Protein AF-A0A5E4F889-F1 (afdb_monomer_lite)

Organism: Prunus dulcis (NCBI:txid3755)

InterPro domains:
  IPR000010 Cystatin domain [PF16845] (23-94)
  IPR000010 Cystatin domain [SM00043] (4-94)
  IPR000010 Cystatin domain [cd00042] (7-92)
  IPR027214 Cystatin [PTHR11413] (6-95)
  IPR046350 Cystatin superfamily [SSF54403] (5-93)

Sequence (127 aa):
MADIILGGITDSPGTVNGVETIILARFAIGEHNKEHNGLLEFVRVVNEKRQMVAGMNHYLTIEATDAGKKKLFEARVYVRAWENFKKVSEFKEVKSTEFRIKNINLFLLLFFYFFVFIITWSFLRKT

Structure (mmCIF, N/CA/C/O backbone):
data_AF-A0A5E4F889-F1
#
_entry.id   AF-A0A5E4F889-F1
#
loop_
_atom_site.group_PDB
_atom_site.id
_atom_site.type_symbol
_atom_site.label_atom_id
_atom_site.label_alt_id
_atom_site.label_comp_id
_atom_site.label_asym_id
_atom_site.label_entity_id
_atom_site.label_seq_id
_atom_site.pdbx_PDB_ins_code
_atom_site.Cartn_x
_atom_site.Cartn_y
_atom_site.Cartn_z
_atom_site.occupancy
_atom_site.B_iso_or_equiv
_atom_site.auth_seq_id
_atom_site.auth_comp_id
_atom_site.auth_asym_id
_atom_site.auth_atom_id
_atom_site.pdbx_PDB_model_num
ATOM 1 N N . MET A 1 1 ? 15.499 26.727 -13.288 1.00 42.44 1 MET A N 1
ATOM 2 C CA . MET A 1 1 ? 14.887 25.584 -12.581 1.00 42.44 1 MET A CA 1
ATOM 3 C C . MET A 1 1 ? 13.936 24.948 -13.582 1.00 42.44 1 MET A C 1
ATOM 5 O O . MET A 1 1 ? 12.972 25.602 -13.946 1.00 42.44 1 MET A O 1
ATOM 9 N N . ALA A 1 2 ? 14.295 23.805 -14.175 1.00 45.19 2 ALA A N 1
ATOM 10 C CA . ALA A 1 2 ? 13.406 23.130 -15.120 1.00 45.19 2 ALA A CA 1
ATOM 11 C C . ALA A 1 2 ? 12.275 22.493 -14.312 1.00 45.19 2 ALA A C 1
ATOM 13 O O . ALA A 1 2 ? 12.548 21.698 -13.412 1.00 45.19 2 ALA A O 1
ATOM 14 N N . ASP A 1 3 ? 11.041 22.895 -14.589 1.00 46.88 3 ASP A N 1
ATOM 15 C CA . ASP A 1 3 ? 9.869 22.266 -14.000 1.00 46.88 3 ASP A CA 1
ATOM 16 C C . ASP A 1 3 ? 9.796 20.845 -14.570 1.00 46.88 3 ASP A C 1
ATOM 18 O O . ASP A 1 3 ? 9.670 20.650 -15.782 1.00 46.88 3 ASP A O 1
ATOM 22 N N . ILE A 1 4 ? 10.016 19.837 -13.726 1.00 51.78 4 ILE A N 1
ATOM 23 C CA . ILE A 1 4 ? 9.905 18.442 -14.148 1.00 51.78 4 ILE A CA 1
ATOM 24 C C . ILE A 1 4 ? 8.413 18.221 -14.380 1.00 51.78 4 ILE A C 1
ATOM 26 O O . ILE A 1 4 ? 7.653 18.115 -13.420 1.00 51.78 4 ILE A O 1
ATOM 30 N N . ILE A 1 5 ? 7.982 18.177 -15.643 1.00 57.59 5 ILE A N 1
ATOM 31 C CA . ILE A 1 5 ? 6.595 17.857 -15.986 1.00 57.59 5 ILE A CA 1
ATOM 32 C C . ILE A 1 5 ? 6.365 16.387 -15.614 1.00 57.59 5 ILE A C 1
ATOM 34 O O . ILE A 1 5 ? 6.679 15.477 -16.381 1.00 57.59 5 ILE A O 1
ATOM 38 N N . LEU A 1 6 ? 5.875 16.142 -14.396 1.00 59.44 6 LEU A N 1
ATOM 39 C CA . LEU A 1 6 ? 5.368 14.830 -14.009 1.00 59.44 6 LEU A CA 1
ATOM 40 C C . LEU A 1 6 ? 4.103 14.535 -14.820 1.00 59.44 6 LEU A C 1
ATOM 42 O O . LEU A 1 6 ? 3.249 15.403 -15.005 1.00 59.44 6 LEU A O 1
ATOM 46 N N . GLY A 1 7 ? 3.953 13.283 -15.252 1.00 70.50 7 GLY A N 1
ATOM 47 C CA . GLY A 1 7 ? 2.699 12.812 -15.825 1.00 70.50 7 GLY A CA 1
ATOM 48 C C . GLY A 1 7 ? 1.549 12.926 -14.819 1.00 70.50 7 GLY A C 1
ATOM 49 O O . GLY A 1 7 ? 1.753 12.912 -13.600 1.00 70.50 7 GLY A O 1
ATOM 50 N N . GLY A 1 8 ? 0.321 13.023 -15.331 1.00 75.81 8 GLY A N 1
ATOM 51 C CA . GLY A 1 8 ? -0.884 12.961 -14.504 1.00 75.81 8 GLY A CA 1
ATOM 52 C C . GLY A 1 8 ? -0.995 11.622 -13.765 1.00 75.81 8 GLY A C 1
ATOM 53 O O . GLY A 1 8 ? -0.547 10.586 -14.259 1.00 75.81 8 GLY A O 1
ATOM 54 N N . ILE A 1 9 ? -1.590 11.637 -12.571 1.00 78.69 9 ILE A N 1
ATOM 55 C CA . ILE A 1 9 ? -1.900 10.409 -11.831 1.00 78.69 9 ILE A CA 1
ATOM 56 C C . ILE A 1 9 ? -3.067 9.726 -12.542 1.00 78.69 9 ILE A C 1
ATOM 58 O O . ILE A 1 9 ? -4.157 10.288 -12.629 1.00 78.69 9 ILE A O 1
ATOM 62 N N . THR A 1 10 ? -2.832 8.517 -13.041 1.00 75.75 10 THR A N 1
ATOM 63 C CA . THR A 1 10 ? -3.846 7.710 -13.723 1.00 75.75 10 THR A CA 1
ATOM 64 C C . THR A 1 10 ? -4.306 6.585 -12.806 1.00 75.75 10 THR A C 1
ATOM 66 O O . THR A 1 10 ? -3.490 5.904 -12.177 1.00 75.75 10 THR A O 1
ATOM 69 N N . ASP A 1 11 ? -5.623 6.410 -12.692 1.00 71.88 11 ASP A N 1
ATOM 70 C CA . ASP A 1 11 ? -6.190 5.234 -12.037 1.00 71.88 11 ASP A CA 1
ATOM 71 C C . ASP A 1 11 ? -5.925 4.010 -12.919 1.00 71.88 11 ASP A C 1
ATOM 73 O O . ASP A 1 11 ? -6.069 4.081 -14.141 1.00 71.88 11 ASP A O 1
ATOM 77 N N . SER A 1 12 ? -5.560 2.881 -12.309 1.00 63.38 12 SER A N 1
ATOM 78 C CA . SER A 1 12 ? -5.326 1.629 -13.035 1.00 63.38 12 SER A CA 1
ATOM 79 C C . SER A 1 12 ? -6.365 0.568 -12.646 1.00 63.38 12 SER A C 1
ATOM 81 O O . SER A 1 12 ? -6.027 -0.441 -12.022 1.00 63.38 12 SER A O 1
ATOM 83 N N . PRO A 1 13 ? -7.657 0.770 -12.986 1.00 55.03 13 PRO A N 1
ATOM 84 C CA . PRO A 1 13 ? -8.745 -0.093 -12.522 1.00 55.03 13 PRO A CA 1
ATOM 85 C C . PRO A 1 13 ? -8.641 -1.537 -13.042 1.00 55.03 13 PRO A C 1
ATOM 87 O O . PRO A 1 13 ? -9.181 -2.444 -12.418 1.00 55.03 13 PRO A O 1
ATOM 90 N N . GLY A 1 14 ? -7.920 -1.771 -14.146 1.00 54.41 14 GLY A N 1
ATOM 91 C CA . GLY A 1 14 ? -7.727 -3.101 -14.739 1.00 54.41 14 GLY A CA 1
ATOM 92 C C . GLY A 1 14 ? -6.554 -3.915 -14.177 1.00 54.41 14 GLY A C 1
ATOM 93 O O . GLY A 1 14 ? -6.420 -5.082 -14.530 1.00 54.41 14 GLY A O 1
ATOM 94 N N . THR A 1 15 ? -5.703 -3.336 -13.320 1.00 57.75 15 THR A N 1
ATOM 95 C CA . THR A 1 15 ? -4.517 -4.018 -12.753 1.00 57.75 15 THR A CA 1
ATOM 96 C C . THR A 1 15 ? -4.589 -4.198 -11.241 1.00 57.75 15 THR A C 1
ATOM 98 O O . THR A 1 15 ? -3.636 -4.681 -10.630 1.00 57.75 15 THR A O 1
ATOM 101 N N . VAL A 1 16 ? -5.710 -3.834 -10.615 1.00 61.81 16 VAL A N 1
ATOM 102 C CA . VAL A 1 16 ? -5.909 -4.026 -9.176 1.00 61.81 16 VAL A CA 1
ATOM 103 C C . VAL A 1 16 ? -5.876 -5.530 -8.881 1.00 61.81 16 VAL A C 1
ATOM 105 O O . VAL A 1 16 ? -6.719 -6.282 -9.360 1.00 61.81 16 VAL A O 1
ATOM 108 N N . ASN A 1 17 ? -4.886 -5.963 -8.091 1.00 66.81 17 ASN A N 1
ATOM 109 C CA . ASN A 1 17 ? -4.510 -7.369 -7.840 1.00 66.81 17 ASN A CA 1
ATOM 110 C C . ASN A 1 17 ? -3.768 -8.092 -8.983 1.00 66.81 17 ASN A C 1
ATOM 112 O O . ASN A 1 17 ? -3.679 -9.318 -8.976 1.00 66.81 17 ASN A O 1
ATOM 116 N N . GLY A 1 18 ? -3.175 -7.362 -9.928 1.00 80.31 18 GLY A N 1
ATOM 117 C CA . GLY A 1 18 ? -2.186 -7.925 -10.843 1.00 80.31 18 GLY A CA 1
ATOM 118 C C . GLY A 1 18 ? -0.979 -8.489 -10.084 1.00 80.31 18 GLY A C 1
ATOM 119 O O . GLY A 1 18 ? -0.644 -8.022 -8.992 1.00 80.31 18 GLY A O 1
ATOM 120 N N . VAL A 1 19 ? -0.310 -9.487 -10.668 1.00 85.94 19 VAL A N 1
ATOM 121 C CA . VAL A 1 19 ? 0.853 -10.154 -10.051 1.00 85.94 19 VAL A CA 1
ATOM 122 C C . VAL A 1 19 ? 1.919 -9.132 -9.642 1.00 85.94 19 VAL A C 1
ATOM 124 O O . VAL A 1 19 ? 2.394 -9.155 -8.509 1.00 85.94 19 VAL A O 1
ATOM 127 N N . GLU A 1 20 ? 2.226 -8.177 -10.521 1.00 86.88 20 GLU A N 1
ATOM 128 C CA . GLU A 1 20 ? 3.177 -7.092 -10.248 1.00 86.88 20 GLU A CA 1
ATOM 129 C C . GLU A 1 20 ? 2.741 -6.221 -9.063 1.00 86.88 20 GLU A C 1
ATOM 131 O O . GLU A 1 20 ? 3.525 -5.966 -8.150 1.00 86.88 20 GLU A O 1
ATOM 136 N N . THR A 1 21 ? 1.473 -5.814 -9.029 1.00 89.06 21 THR A N 1
ATOM 137 C CA . THR A 1 21 ? 0.910 -4.966 -7.974 1.00 89.06 21 THR A CA 1
ATOM 138 C C . THR A 1 21 ? 0.948 -5.664 -6.613 1.00 89.06 21 THR A C 1
ATOM 140 O O . THR A 1 21 ? 1.299 -5.046 -5.607 1.00 89.06 21 THR A O 1
ATOM 143 N N . ILE A 1 22 ? 0.652 -6.968 -6.570 1.00 91.62 22 ILE A N 1
ATOM 144 C CA . ILE A 1 22 ? 0.751 -7.779 -5.347 1.00 91.62 22 ILE A CA 1
ATOM 145 C C . ILE A 1 22 ? 2.207 -7.877 -4.880 1.00 91.62 22 ILE A C 1
ATOM 147 O O . ILE A 1 22 ? 2.474 -7.753 -3.683 1.00 91.62 22 ILE A O 1
ATOM 151 N N . ILE A 1 23 ? 3.156 -8.069 -5.801 1.00 93.00 23 ILE A N 1
ATOM 152 C CA . ILE A 1 23 ? 4.588 -8.113 -5.475 1.00 93.00 23 ILE A CA 1
ATOM 153 C C . ILE A 1 23 ? 5.045 -6.777 -4.878 1.00 93.00 23 ILE A C 1
ATOM 155 O O . ILE A 1 23 ? 5.735 -6.773 -3.857 1.00 93.00 23 ILE A O 1
ATOM 159 N N . LEU A 1 24 ? 4.638 -5.647 -5.463 1.00 93.19 24 LEU A N 1
ATOM 160 C CA . LEU A 1 24 ? 4.965 -4.314 -4.945 1.00 93.19 24 LEU A CA 1
ATOM 161 C C . LEU A 1 24 ? 4.325 -4.055 -3.575 1.00 93.19 24 LEU A C 1
ATOM 163 O O . LEU A 1 24 ? 4.982 -3.507 -2.692 1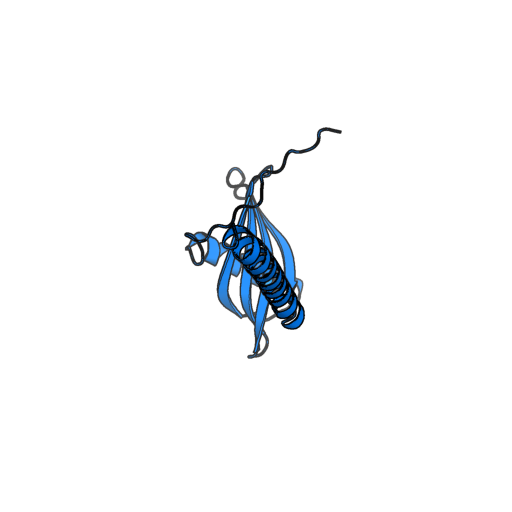.00 93.19 24 LEU A O 1
ATOM 167 N N . ALA A 1 25 ? 3.083 -4.495 -3.363 1.00 94.06 25 ALA A N 1
ATOM 168 C CA . ALA A 1 25 ? 2.402 -4.363 -2.077 1.00 94.06 25 ALA A CA 1
ATOM 169 C C . ALA A 1 25 ? 3.084 -5.183 -0.969 1.00 94.06 25 ALA A C 1
ATOM 171 O O . ALA A 1 25 ? 3.318 -4.677 0.129 1.00 94.06 25 ALA A O 1
ATOM 172 N N . ARG A 1 26 ? 3.461 -6.433 -1.267 1.00 94.75 26 ARG A N 1
ATOM 173 C CA . ARG A 1 26 ? 4.217 -7.291 -0.341 1.00 94.75 26 ARG A CA 1
ATOM 174 C C . ARG A 1 26 ? 5.598 -6.722 -0.039 1.00 94.75 26 ARG A C 1
ATOM 176 O O . ARG A 1 26 ? 6.022 -6.760 1.110 1.00 94.75 26 ARG A O 1
ATOM 183 N N . PHE A 1 27 ? 6.272 -6.172 -1.048 1.00 94.50 27 PHE A N 1
ATOM 184 C CA . PHE A 1 27 ? 7.539 -5.470 -0.861 1.00 94.50 27 PHE A CA 1
ATOM 185 C C . PHE A 1 27 ? 7.376 -4.270 0.079 1.00 94.50 27 PHE A C 1
ATOM 187 O O . PHE A 1 27 ? 8.152 -4.135 1.018 1.00 94.50 27 PHE A O 1
ATOM 194 N N . ALA A 1 28 ? 6.333 -3.456 -0.111 1.00 95.12 28 ALA A N 1
ATOM 195 C CA . ALA A 1 28 ? 6.084 -2.297 0.739 1.00 95.12 28 ALA A CA 1
ATOM 196 C C . ALA A 1 28 ? 5.837 -2.668 2.209 1.00 95.12 28 ALA A C 1
ATOM 198 O O . ALA A 1 28 ? 6.414 -2.055 3.104 1.00 95.12 28 ALA A O 1
ATOM 199 N N . ILE A 1 29 ? 5.028 -3.703 2.455 1.00 94.75 29 ILE A N 1
ATOM 200 C CA . ILE A 1 29 ? 4.791 -4.225 3.807 1.00 94.75 29 ILE A CA 1
ATOM 201 C C . ILE A 1 29 ? 6.071 -4.810 4.410 1.00 94.75 29 ILE A C 1
ATOM 203 O O . ILE A 1 29 ? 6.363 -4.561 5.575 1.00 94.75 29 ILE A O 1
ATOM 207 N N . GLY A 1 30 ? 6.840 -5.572 3.628 1.00 95.00 30 GLY A N 1
ATOM 208 C CA . GLY A 1 30 ? 8.089 -6.177 4.086 1.00 95.00 30 GLY A CA 1
ATOM 209 C C . GLY A 1 30 ? 9.115 -5.137 4.532 1.00 95.00 30 GLY A C 1
ATOM 210 O O . GLY A 1 30 ? 9.685 -5.269 5.613 1.00 95.00 30 GLY A O 1
ATOM 211 N N . GLU A 1 31 ? 9.302 -4.079 3.742 1.00 94.56 31 GLU A N 1
ATOM 212 C CA . GLU A 1 31 ? 10.187 -2.965 4.101 1.00 94.56 31 GLU A CA 1
ATOM 213 C C . GLU A 1 31 ? 9.685 -2.230 5.350 1.00 94.56 31 GLU A C 1
ATOM 215 O O . GLU A 1 31 ? 10.458 -2.005 6.277 1.00 94.56 31 GLU A O 1
ATOM 220 N N . HIS A 1 32 ? 8.382 -1.940 5.442 1.00 93.50 32 HIS A N 1
ATOM 221 C CA . HIS A 1 32 ? 7.820 -1.293 6.627 1.00 93.50 32 HIS A CA 1
ATOM 222 C C . HIS A 1 32 ? 8.014 -2.134 7.899 1.00 93.50 32 HIS A C 1
ATOM 224 O O . HIS A 1 32 ? 8.470 -1.614 8.919 1.00 93.50 32 HIS A O 1
ATOM 230 N N . ASN A 1 33 ? 7.721 -3.437 7.826 1.00 94.44 33 ASN A N 1
ATOM 231 C CA . ASN A 1 33 ? 7.911 -4.374 8.931 1.00 94.44 33 ASN A CA 1
ATOM 232 C C . ASN A 1 33 ? 9.381 -4.441 9.363 1.00 94.44 33 ASN A C 1
ATOM 234 O O . ASN A 1 33 ? 9.660 -4.466 10.558 1.00 94.44 33 ASN A O 1
ATOM 238 N N . LYS A 1 34 ? 10.317 -4.415 8.409 1.00 94.12 34 LYS A N 1
ATOM 239 C CA . LYS A 1 34 ? 11.759 -4.407 8.680 1.00 94.12 34 LYS A CA 1
ATOM 240 C C . LYS A 1 34 ? 12.224 -3.117 9.361 1.00 94.12 34 LYS A C 1
ATOM 242 O O . LYS A 1 34 ? 13.052 -3.178 10.261 1.00 94.12 34 LYS A O 1
ATOM 247 N N . GLU A 1 35 ? 11.715 -1.962 8.938 1.00 92.12 35 GLU A N 1
ATOM 248 C CA . GLU A 1 35 ? 12.098 -0.659 9.498 1.00 92.12 35 GLU A CA 1
ATOM 249 C C . GLU A 1 35 ? 11.499 -0.406 10.889 1.00 92.12 35 GLU A C 1
ATOM 251 O O . GLU A 1 35 ? 12.152 0.190 11.743 1.00 92.12 35 GLU A O 1
ATOM 256 N N . HIS A 1 36 ? 10.266 -0.862 11.126 1.00 89.50 36 HIS A N 1
ATOM 257 C CA . HIS A 1 36 ? 9.499 -0.542 12.336 1.00 89.50 36 HIS A CA 1
ATOM 258 C C . HIS A 1 36 ? 9.341 -1.733 13.292 1.00 89.50 36 HIS A C 1
ATOM 260 O O . HIS A 1 36 ? 8.595 -1.633 14.264 1.00 89.50 36 HIS A O 1
ATOM 266 N N . ASN A 1 37 ? 10.011 -2.863 13.023 1.00 88.00 37 ASN A N 1
ATOM 267 C CA . ASN A 1 37 ? 9.795 -4.146 13.710 1.00 88.00 37 ASN A CA 1
ATOM 268 C C . ASN A 1 37 ? 8.302 -4.532 13.782 1.00 88.00 37 ASN A C 1
ATOM 270 O O . ASN A 1 37 ? 7.813 -5.038 14.793 1.00 88.00 37 ASN A O 1
ATOM 274 N N . GLY A 1 38 ? 7.574 -4.241 12.703 1.00 87.94 38 GLY A N 1
ATOM 275 C CA . GLY A 1 38 ? 6.146 -4.507 12.569 1.00 87.94 38 GLY A CA 1
ATOM 276 C C . GLY A 1 38 ? 5.849 -5.945 12.145 1.00 87.94 38 GLY A C 1
ATOM 277 O O . GLY A 1 38 ? 6.696 -6.640 11.585 1.00 87.94 38 GLY A O 1
ATOM 278 N N . LEU A 1 39 ? 4.610 -6.378 12.379 1.00 92.19 39 LEU A N 1
ATOM 279 C CA . LEU A 1 39 ? 4.088 -7.689 11.975 1.00 92.19 39 LEU A CA 1
ATOM 280 C C . LEU A 1 39 ? 2.817 -7.526 11.132 1.00 92.19 39 LEU A C 1
ATOM 282 O O . LEU A 1 39 ? 1.809 -8.187 11.366 1.00 92.19 39 LEU A O 1
ATOM 286 N N . LEU A 1 40 ? 2.846 -6.605 10.164 1.00 94.50 40 LEU A N 1
ATOM 287 C CA . LEU A 1 40 ? 1.729 -6.430 9.243 1.00 94.50 40 LEU A CA 1
ATOM 288 C C . LEU A 1 40 ? 1.647 -7.614 8.276 1.00 94.50 40 LEU A C 1
ATOM 290 O O . LEU A 1 40 ? 2.628 -7.947 7.606 1.00 94.50 40 LEU A O 1
ATOM 294 N N . GLU A 1 41 ? 0.460 -8.198 8.149 1.00 93.69 41 GLU A N 1
ATOM 295 C CA . GLU A 1 41 ? 0.187 -9.289 7.213 1.00 93.69 41 GLU A CA 1
ATOM 296 C C . GLU A 1 41 ? -0.608 -8.780 6.009 1.00 93.69 41 GLU A C 1
ATOM 298 O O . GLU A 1 41 ? -1.689 -8.210 6.150 1.00 93.69 41 GLU A O 1
ATOM 303 N N . PHE A 1 42 ? -0.089 -8.998 4.801 1.00 94.12 42 PHE A N 1
ATOM 304 C CA . PHE A 1 42 ? -0.770 -8.610 3.565 1.00 94.12 42 PHE A CA 1
ATOM 305 C C . PHE A 1 42 ? -2.085 -9.383 3.371 1.00 94.12 42 PHE A C 1
ATOM 307 O O . PHE A 1 42 ? -2.081 -10.613 3.392 1.00 94.12 42 PHE A O 1
ATOM 314 N N . VAL A 1 43 ? -3.182 -8.672 3.082 1.00 93.06 43 VAL A N 1
ATOM 315 C CA . VAL A 1 43 ? -4.475 -9.277 2.719 1.00 93.06 43 VAL A CA 1
ATOM 316 C C . VAL A 1 43 ? -4.747 -9.112 1.225 1.00 93.06 43 VAL A C 1
ATOM 318 O O . VAL A 1 43 ? -4.856 -10.104 0.506 1.00 93.06 43 VAL A O 1
ATOM 321 N N . ARG A 1 44 ? -4.869 -7.868 0.742 1.00 91.56 44 ARG A N 1
ATOM 322 C CA . ARG A 1 44 ? -5.154 -7.563 -0.672 1.00 91.56 44 ARG A CA 1
ATOM 323 C C . ARG A 1 44 ? -4.818 -6.121 -1.038 1.00 91.56 44 ARG A C 1
ATOM 325 O O . ARG A 1 44 ? -4.619 -5.278 -0.166 1.00 91.56 44 ARG A O 1
ATOM 332 N N . VAL A 1 45 ? -4.839 -5.820 -2.334 1.00 92.00 45 VAL A N 1
ATOM 333 C CA . VAL A 1 45 ? -4.769 -4.446 -2.841 1.00 92.00 45 VAL A CA 1
ATOM 334 C C . VAL A 1 45 ? -6.187 -3.950 -3.124 1.00 92.00 45 VAL A C 1
ATOM 336 O O . VAL A 1 45 ? -6.973 -4.608 -3.802 1.00 92.00 45 VAL A O 1
ATOM 339 N N . VAL A 1 46 ? -6.532 -2.793 -2.564 1.00 89.75 46 VAL A N 1
ATOM 340 C CA . VAL A 1 46 ? -7.847 -2.154 -2.721 1.00 89.75 46 VAL A CA 1
ATOM 341 C C . VAL A 1 46 ? -7.852 -1.209 -3.914 1.00 89.75 46 VAL A C 1
ATOM 343 O O . VAL A 1 46 ? -8.849 -1.126 -4.623 1.00 89.75 46 VAL A O 1
ATOM 346 N N . ASN A 1 47 ? -6.747 -0.496 -4.132 1.00 87.38 47 ASN A N 1
ATOM 347 C CA . ASN A 1 47 ? -6.618 0.445 -5.234 1.00 87.38 47 ASN A CA 1
ATOM 348 C C . ASN A 1 47 ? -5.163 0.555 -5.696 1.00 87.38 47 ASN A C 1
ATOM 350 O O . ASN A 1 47 ? -4.238 0.417 -4.891 1.00 87.38 47 ASN A O 1
ATOM 354 N N . GLU A 1 48 ? -4.979 0.841 -6.980 1.00 88.06 48 GLU A N 1
ATOM 355 C CA . GLU A 1 48 ? -3.690 1.133 -7.595 1.00 88.06 48 GLU A CA 1
ATOM 356 C C . GLU A 1 48 ? -3.821 2.356 -8.507 1.00 88.06 48 GLU A C 1
ATOM 358 O O . GLU A 1 48 ? -4.649 2.391 -9.421 1.00 88.06 48 GLU A O 1
ATOM 363 N N . LYS A 1 49 ? -2.944 3.338 -8.298 1.00 89.75 49 LYS A N 1
ATOM 364 C CA . LYS A 1 49 ? -2.732 4.446 -9.230 1.00 89.75 49 LYS A CA 1
ATOM 365 C C . LYS A 1 49 ? -1.283 4.488 -9.664 1.00 89.75 49 LYS A C 1
ATOM 367 O O . LYS A 1 49 ? -0.389 4.098 -8.912 1.00 89.75 49 LYS A O 1
ATOM 372 N N . ARG A 1 50 ? -1.043 4.992 -10.868 1.00 87.94 50 ARG A N 1
ATOM 373 C CA . ARG A 1 50 ? 0.298 5.097 -11.442 1.00 87.94 50 ARG A CA 1
ATOM 374 C C . ARG A 1 50 ? 0.578 6.520 -11.880 1.00 87.94 50 ARG A C 1
ATOM 376 O O . ARG A 1 50 ? -0.313 7.229 -12.350 1.00 87.94 50 ARG A O 1
ATOM 383 N N . GLN A 1 51 ? 1.828 6.927 -11.730 1.00 86.94 51 GLN A N 1
ATOM 384 C CA . GLN A 1 51 ? 2.300 8.217 -12.199 1.00 86.94 51 GLN A CA 1
ATOM 385 C C . GLN A 1 51 ? 3.671 8.074 -12.849 1.00 86.94 51 GLN A C 1
ATOM 387 O O . GLN A 1 51 ? 4.622 7.603 -12.222 1.00 86.94 51 GLN A O 1
ATOM 392 N N . MET A 1 52 ? 3.763 8.516 -14.102 1.00 83.50 52 MET A N 1
ATOM 393 C CA . MET A 1 52 ? 5.018 8.571 -14.842 1.00 83.50 52 MET A CA 1
ATOM 394 C C . MET A 1 52 ? 5.834 9.784 -14.386 1.00 83.50 52 MET A C 1
ATOM 396 O O . MET A 1 52 ? 5.341 10.912 -14.382 1.00 83.50 52 MET A O 1
ATOM 400 N N . VAL A 1 53 ? 7.082 9.542 -14.001 1.00 83.25 53 VAL A N 1
ATOM 401 C CA . VAL A 1 53 ? 8.056 10.558 -13.575 1.00 83.25 53 VAL A CA 1
ATOM 402 C C . VAL A 1 53 ? 9.399 10.253 -14.262 1.00 83.25 53 VAL A C 1
ATOM 404 O O . VAL A 1 53 ? 9.404 9.666 -15.341 1.00 83.25 53 VAL A O 1
ATOM 407 N N . ALA A 1 54 ? 10.553 10.538 -13.649 1.00 84.50 54 ALA A N 1
ATOM 408 C CA . ALA A 1 54 ? 11.845 9.941 -14.038 1.00 84.50 54 ALA A CA 1
ATOM 409 C C . ALA A 1 54 ? 11.943 8.418 -13.726 1.00 84.50 54 ALA A C 1
ATOM 411 O O . ALA A 1 54 ? 12.995 7.912 -13.337 1.00 84.50 54 ALA A O 1
ATOM 412 N N . GLY A 1 55 ? 10.823 7.704 -13.857 1.00 86.44 55 GLY A N 1
ATOM 413 C CA . GLY A 1 55 ? 10.521 6.361 -13.363 1.00 86.44 55 GLY A CA 1
ATOM 414 C C . GLY A 1 55 ? 9.004 6.169 -13.308 1.00 86.44 55 GLY A C 1
ATOM 415 O O . GLY A 1 55 ? 8.254 6.900 -13.957 1.00 86.44 55 GLY A O 1
ATOM 416 N N . MET A 1 56 ? 8.538 5.223 -12.500 1.00 86.75 56 MET A N 1
ATOM 417 C CA . MET A 1 56 ? 7.116 4.993 -12.253 1.00 86.75 56 MET A CA 1
ATOM 418 C C . MET A 1 56 ? 6.834 5.032 -10.752 1.00 86.75 56 MET A C 1
ATOM 420 O O . MET A 1 56 ? 7.427 4.278 -9.984 1.00 86.75 56 MET A O 1
ATOM 424 N N . ASN A 1 57 ? 5.918 5.899 -10.327 1.00 90.81 57 ASN A N 1
ATOM 425 C CA . ASN A 1 57 ? 5.357 5.867 -8.979 1.00 90.81 57 ASN A CA 1
ATOM 426 C C . ASN A 1 57 ? 4.084 5.022 -8.982 1.00 90.81 57 ASN A C 1
ATOM 428 O O . ASN A 1 57 ? 3.140 5.327 -9.710 1.00 90.81 57 ASN A O 1
ATOM 432 N N . HIS A 1 58 ? 4.040 4.005 -8.128 1.00 91.38 58 HIS A N 1
ATOM 433 C CA . HIS A 1 58 ? 2.846 3.224 -7.832 1.00 91.38 58 HIS A CA 1
ATOM 434 C C . HIS A 1 58 ? 2.273 3.678 -6.491 1.00 91.38 58 HIS A C 1
ATOM 436 O O . HIS A 1 58 ? 2.918 3.550 -5.450 1.00 91.38 58 HIS A O 1
ATOM 442 N N . TYR A 1 59 ? 1.057 4.208 -6.522 1.00 91.81 59 TYR A N 1
ATOM 443 C CA . TYR A 1 59 ? 0.272 4.552 -5.345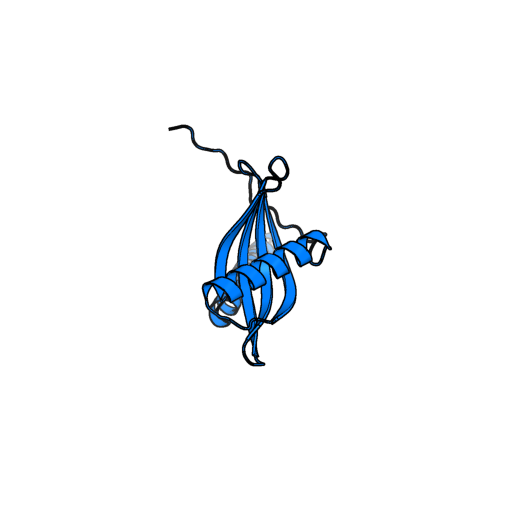 1.00 91.81 59 TYR A CA 1
ATOM 444 C C . TYR A 1 59 ? -0.661 3.387 -5.055 1.00 91.81 59 TYR A C 1
ATOM 446 O O . TYR A 1 59 ? -1.606 3.133 -5.801 1.00 91.81 59 TYR A O 1
ATOM 454 N N . LEU A 1 60 ? -0.373 2.661 -3.986 1.00 92.69 60 LEU A N 1
ATOM 455 C CA . LEU A 1 60 ? -1.085 1.457 -3.600 1.00 92.69 60 LEU A CA 1
ATOM 456 C C . LEU A 1 60 ? -1.895 1.735 -2.342 1.00 92.69 60 LEU A C 1
ATOM 458 O O . LEU A 1 60 ? -1.364 2.229 -1.350 1.00 92.69 60 LEU A O 1
ATOM 462 N N . THR A 1 61 ? -3.171 1.372 -2.364 1.00 92.50 61 THR A N 1
ATOM 463 C CA . THR A 1 61 ? -3.973 1.251 -1.146 1.00 92.50 61 THR A CA 1
ATOM 464 C C . THR A 1 61 ? -4.059 -0.224 -0.797 1.00 92.50 61 THR A C 1
ATOM 466 O O . THR A 1 61 ? -4.656 -1.007 -1.536 1.00 92.50 61 THR A O 1
ATOM 469 N N . ILE A 1 62 ? -3.433 -0.610 0.307 1.00 93.94 62 ILE A N 1
ATOM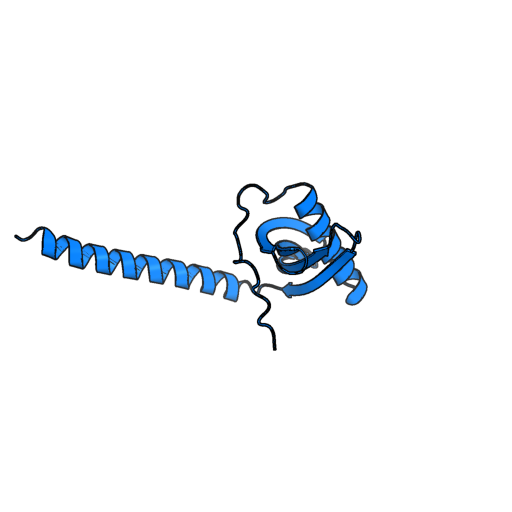 470 C CA . ILE A 1 62 ? -3.235 -1.997 0.717 1.00 93.94 62 ILE A CA 1
ATOM 471 C C . ILE A 1 62 ? -4.071 -2.264 1.963 1.00 93.94 62 ILE A C 1
ATOM 473 O O . ILE A 1 62 ? -4.054 -1.484 2.910 1.00 93.94 62 ILE A O 1
ATOM 477 N N . GLU A 1 63 ? -4.793 -3.377 1.970 1.00 92.94 63 GLU A N 1
ATOM 478 C CA . GLU A 1 63 ? -5.413 -3.908 3.177 1.00 92.94 63 GLU A CA 1
ATOM 479 C C . GLU A 1 63 ? -4.447 -4.899 3.828 1.00 92.94 63 GLU A C 1
ATOM 481 O O . GLU A 1 63 ? -3.994 -5.850 3.181 1.00 92.94 63 GLU A O 1
ATOM 486 N N . ALA A 1 64 ? -4.123 -4.661 5.097 1.00 94.19 64 ALA A N 1
ATOM 487 C CA . ALA A 1 64 ? -3.246 -5.515 5.886 1.00 94.19 64 ALA A CA 1
ATOM 488 C C . ALA A 1 64 ? -3.811 -5.736 7.294 1.00 94.19 64 ALA A C 1
ATOM 490 O O . ALA A 1 64 ? -4.561 -4.909 7.819 1.00 94.19 64 ALA A O 1
ATOM 491 N N . THR A 1 65 ? -3.458 -6.865 7.898 1.00 94.19 65 THR A N 1
ATOM 492 C CA . THR A 1 65 ? -3.835 -7.211 9.268 1.00 94.19 65 THR A CA 1
ATOM 493 C C . THR A 1 65 ? -2.723 -6.788 10.220 1.00 94.19 65 THR A C 1
ATOM 495 O O . THR A 1 65 ? -1.572 -7.172 10.039 1.00 94.19 65 THR A O 1
ATOM 498 N N . ASP A 1 66 ? -3.086 -6.018 11.240 1.00 92.12 66 ASP A N 1
ATOM 499 C CA . ASP A 1 66 ? -2.223 -5.581 12.336 1.00 92.12 66 ASP A CA 1
ATOM 500 C C . ASP A 1 66 ? -2.800 -6.123 13.648 1.00 92.12 66 ASP A C 1
ATOM 502 O O . ASP A 1 66 ? -3.917 -5.760 14.034 1.00 92.12 66 ASP A O 1
ATOM 506 N N . ALA A 1 67 ? -2.094 -7.057 14.292 1.00 89.06 67 ALA A N 1
ATOM 507 C CA . ALA A 1 67 ? -2.532 -7.723 15.525 1.00 89.06 67 ALA A CA 1
ATOM 508 C C . ALA A 1 67 ? -3.992 -8.243 15.469 1.00 89.06 67 ALA A C 1
ATOM 510 O O . ALA A 1 67 ? -4.787 -8.053 16.392 1.00 89.06 67 ALA A O 1
ATOM 511 N N . GLY A 1 68 ? -4.372 -8.862 14.345 1.00 88.50 68 GLY A N 1
ATOM 512 C CA . GLY A 1 68 ? -5.714 -9.415 14.117 1.00 88.50 68 GLY A CA 1
ATOM 513 C C . GLY A 1 68 ? -6.779 -8.408 13.662 1.00 88.50 68 GLY A C 1
ATOM 514 O O . GLY A 1 68 ? -7.909 -8.807 13.379 1.00 88.50 68 GLY A O 1
ATOM 515 N N . LYS A 1 69 ? -6.455 -7.113 13.542 1.00 91.44 69 LYS A N 1
ATOM 516 C CA . LYS A 1 69 ? -7.372 -6.083 13.027 1.00 91.44 69 LYS A CA 1
ATOM 517 C C . LYS A 1 69 ? -6.999 -5.688 11.603 1.00 91.44 69 LYS A C 1
ATOM 519 O O . LYS A 1 69 ? -5.861 -5.315 11.336 1.00 91.44 69 LYS A O 1
ATOM 524 N N . LYS A 1 70 ? -7.974 -5.718 10.693 1.00 92.31 70 LYS A N 1
ATOM 525 C CA . LYS A 1 70 ? -7.785 -5.251 9.313 1.00 92.31 70 LYS A CA 1
ATOM 526 C C . LYS A 1 70 ? -7.725 -3.728 9.277 1.00 92.31 70 LYS A C 1
ATOM 528 O O . LYS A 1 70 ? -8.629 -3.056 9.777 1.00 92.31 70 LYS A O 1
ATOM 533 N N . LYS A 1 71 ? -6.674 -3.202 8.662 1.00 92.44 71 LYS A N 1
ATOM 534 C CA . LYS A 1 71 ? -6.421 -1.776 8.466 1.00 92.44 71 LYS A CA 1
ATOM 535 C C . LYS A 1 71 ? -6.058 -1.508 7.009 1.00 92.44 71 LYS A C 1
ATOM 537 O O . LYS A 1 71 ? -5.637 -2.406 6.279 1.00 92.44 71 LYS A O 1
ATOM 542 N N . LEU A 1 72 ? -6.238 -0.259 6.593 1.00 92.81 72 LEU A N 1
ATOM 543 C CA . LEU A 1 72 ? -5.844 0.211 5.271 1.00 92.81 72 LEU A CA 1
ATOM 544 C C . LEU A 1 72 ? -4.568 1.033 5.376 1.00 92.81 72 LEU A C 1
ATOM 546 O O . LEU A 1 72 ? -4.416 1.842 6.288 1.00 92.81 72 LEU A O 1
ATOM 550 N N . PHE A 1 73 ? -3.684 0.854 4.407 1.00 93.31 73 PHE A N 1
ATOM 551 C CA . PHE A 1 73 ? -2.414 1.552 4.308 1.00 93.31 73 PHE A CA 1
ATOM 552 C C . PHE A 1 73 ? -2.260 2.143 2.909 1.00 93.31 73 PHE A C 1
ATOM 554 O O . PHE A 1 73 ? -2.573 1.496 1.911 1.00 93.31 73 PHE A O 1
ATOM 561 N N . GLU A 1 74 ? -1.785 3.378 2.832 1.00 93.50 74 GLU A N 1
ATOM 562 C CA . GLU A 1 74 ? -1.365 4.026 1.596 1.00 93.50 74 GLU A CA 1
ATOM 563 C C . GLU A 1 74 ? 0.156 3.889 1.483 1.00 93.50 74 GLU A C 1
ATOM 565 O O . GLU A 1 74 ? 0.905 4.352 2.345 1.00 93.50 74 GLU A O 1
ATOM 570 N N . ALA A 1 75 ? 0.610 3.238 0.416 1.00 94.94 75 ALA A N 1
ATOM 571 C CA . ALA A 1 75 ? 2.017 3.040 0.116 1.00 94.94 75 ALA A CA 1
ATOM 572 C C . ALA A 1 75 ? 2.362 3.659 -1.240 1.00 94.94 75 ALA A C 1
ATOM 574 O O . ALA A 1 75 ? 1.670 3.438 -2.235 1.00 94.94 75 ALA A O 1
ATOM 575 N N . ARG A 1 76 ? 3.464 4.406 -1.294 1.00 94.62 76 ARG A N 1
ATOM 576 C CA . ARG A 1 76 ? 4.055 4.909 -2.534 1.00 94.62 76 ARG A CA 1
ATOM 577 C C . ARG A 1 76 ? 5.324 4.130 -2.823 1.0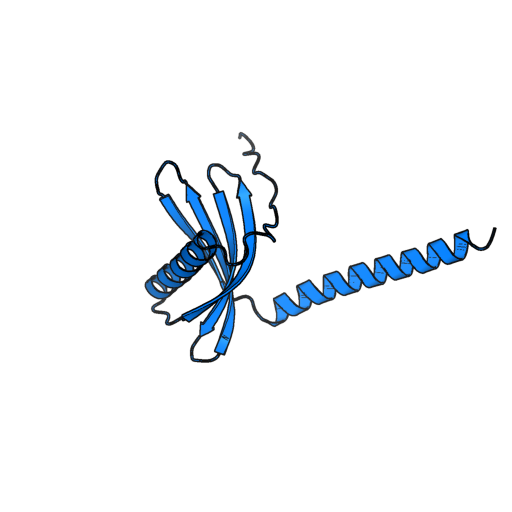0 94.62 76 ARG A C 1
ATOM 579 O O . ARG A 1 76 ? 6.290 4.217 -2.065 1.00 94.62 76 ARG A O 1
ATOM 586 N N . VAL A 1 77 ? 5.332 3.398 -3.929 1.00 94.31 77 VAL A N 1
ATOM 587 C CA . VAL A 1 77 ? 6.485 2.613 -4.373 1.00 94.31 77 VAL A CA 1
ATOM 588 C C . VAL A 1 77 ? 7.023 3.211 -5.662 1.00 94.31 77 VAL A C 1
ATOM 590 O O . VAL A 1 77 ? 6.322 3.267 -6.669 1.00 94.31 77 VAL A O 1
ATOM 593 N N . TYR A 1 78 ? 8.271 3.664 -5.627 1.00 93.12 78 TYR A N 1
ATOM 594 C CA . TYR A 1 78 ? 8.969 4.180 -6.792 1.00 93.12 78 TYR A CA 1
ATOM 595 C C . TYR A 1 78 ? 9.768 3.070 -7.464 1.00 93.12 78 TYR A C 1
ATOM 597 O O . TYR A 1 78 ? 10.545 2.379 -6.802 1.00 93.12 78 TYR A O 1
ATOM 605 N N . VAL A 1 79 ? 9.586 2.908 -8.772 1.00 92.62 79 VAL A N 1
ATOM 606 C CA . VAL A 1 79 ? 10.208 1.859 -9.582 1.00 92.62 79 VAL A CA 1
ATOM 607 C C . VAL A 1 79 ? 10.925 2.482 -10.777 1.00 92.62 79 VAL A C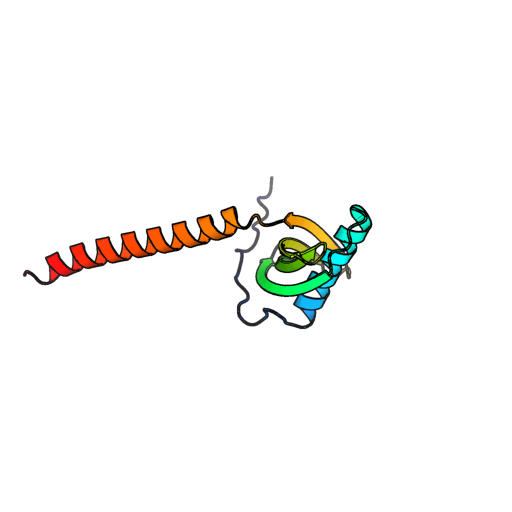 1
ATOM 609 O O . VAL A 1 79 ? 10.364 3.301 -11.504 1.00 92.62 79 VAL A O 1
ATOM 612 N N . ARG A 1 80 ? 12.164 2.053 -11.019 1.00 91.06 80 ARG A N 1
ATOM 613 C CA . ARG A 1 80 ? 12.919 2.321 -12.248 1.00 91.06 80 ARG A CA 1
ATOM 614 C C . ARG A 1 80 ? 13.301 0.986 -12.871 1.00 91.06 80 ARG A C 1
ATOM 616 O O . ARG A 1 80 ? 14.255 0.341 -12.441 1.00 91.06 80 ARG A O 1
ATOM 623 N N . ALA A 1 81 ? 12.539 0.571 -13.880 1.00 84.38 81 ALA A N 1
ATOM 624 C CA . ALA A 1 81 ? 12.703 -0.739 -14.509 1.00 84.38 81 ALA A CA 1
ATOM 625 C C . ALA A 1 81 ? 14.102 -0.928 -15.127 1.00 84.38 81 ALA A C 1
ATOM 627 O O . ALA A 1 81 ? 14.681 -2.002 -15.016 1.00 84.38 81 ALA A O 1
ATOM 628 N N . TRP A 1 82 ? 14.682 0.131 -15.701 1.00 85.69 82 TRP A N 1
ATOM 629 C CA . TRP A 1 82 ? 15.993 0.088 -16.365 1.00 85.69 82 TRP A CA 1
ATOM 630 C C . TRP A 1 82 ? 17.190 -0.069 -15.415 1.00 85.69 82 TRP A C 1
ATOM 632 O O . TRP A 1 82 ? 18.277 -0.412 -15.862 1.00 85.69 82 TRP A O 1
ATOM 642 N N . GLU A 1 83 ? 17.005 0.153 -14.114 1.00 89.69 83 GLU A N 1
ATOM 643 C CA . GLU A 1 83 ? 18.038 -0.060 -13.088 1.00 89.69 83 GLU A CA 1
ATOM 644 C C . GLU A 1 83 ? 17.692 -1.212 -12.139 1.00 89.69 83 GLU A C 1
ATOM 646 O O . GLU A 1 83 ? 18.415 -1.452 -11.176 1.00 89.69 83 GLU A O 1
ATOM 651 N N . ASN A 1 84 ? 16.568 -1.908 -12.365 1.00 87.12 84 ASN A N 1
ATOM 652 C CA . ASN A 1 84 ? 15.983 -2.849 -11.402 1.00 87.12 84 ASN A CA 1
ATOM 653 C C . ASN A 1 84 ? 15.825 -2.245 -9.992 1.00 87.12 84 ASN A C 1
ATOM 655 O O . ASN A 1 84 ? 15.853 -2.948 -8.981 1.00 87.12 84 ASN A O 1
ATOM 659 N N . PHE A 1 85 ? 15.653 -0.924 -9.921 1.00 89.19 85 PHE A N 1
ATOM 660 C CA . PHE A 1 85 ? 15.572 -0.193 -8.668 1.00 89.19 85 PHE A CA 1
ATOM 661 C C . PHE A 1 85 ? 14.113 -0.062 -8.239 1.00 89.19 85 PHE A C 1
ATOM 663 O O . PHE A 1 85 ? 13.261 0.386 -9.010 1.00 89.19 85 PHE A O 1
ATOM 670 N N . LYS A 1 86 ? 13.828 -0.415 -6.985 1.00 93.00 86 LYS A N 1
ATOM 671 C CA . LYS A 1 86 ? 12.530 -0.196 -6.346 1.00 93.00 86 LYS A CA 1
ATOM 672 C C . LYS A 1 86 ? 12.730 0.283 -4.916 1.00 93.00 86 LYS A C 1
ATOM 674 O O . LYS A 1 86 ? 13.577 -0.245 -4.200 1.00 93.00 86 LYS A O 1
ATOM 679 N N . LYS A 1 87 ? 11.952 1.279 -4.501 1.00 93.88 87 LYS A N 1
ATOM 680 C CA . LYS A 1 87 ? 12.012 1.845 -3.151 1.00 93.88 87 LYS A CA 1
ATOM 681 C C . LYS A 1 87 ? 10.624 2.241 -2.674 1.00 93.88 87 LYS A C 1
ATOM 683 O O . LYS A 1 87 ? 9.850 2.828 -3.429 1.00 93.88 87 LYS A O 1
ATOM 688 N N . VAL A 1 88 ? 10.333 1.972 -1.406 1.00 95.06 88 VAL A N 1
ATOM 689 C CA . VAL A 1 88 ? 9.164 2.539 -0.730 1.00 95.06 88 VAL A CA 1
ATOM 690 C C . VAL A 1 88 ? 9.491 3.986 -0.385 1.00 95.06 88 VAL A C 1
ATOM 692 O O . VAL A 1 88 ? 10.407 4.266 0.383 1.00 95.06 88 VAL A O 1
ATOM 695 N N . SER A 1 89 ? 8.801 4.923 -1.024 1.00 91.12 89 SER A N 1
ATOM 696 C CA . SER A 1 89 ? 8.973 6.349 -0.747 1.00 91.12 89 SER A CA 1
ATOM 697 C C . SER A 1 89 ? 8.155 6.789 0.459 1.00 91.12 89 SER A C 1
ATOM 699 O O . SER A 1 89 ? 8.566 7.688 1.182 1.00 91.12 89 SER A O 1
ATOM 701 N N . GLU A 1 90 ? 6.982 6.191 0.649 1.00 92.69 90 GLU A N 1
ATOM 702 C CA . GLU A 1 90 ? 6.033 6.585 1.684 1.00 92.69 90 GLU A CA 1
ATOM 703 C C . GLU A 1 90 ? 5.173 5.383 2.071 1.00 92.69 90 GLU A C 1
ATOM 705 O O . GLU A 1 90 ? 4.743 4.629 1.197 1.00 92.69 90 GLU A O 1
ATOM 710 N N . PHE A 1 91 ? 4.914 5.214 3.365 1.00 94.00 91 PHE A N 1
ATOM 711 C CA . PHE A 1 91 ? 4.007 4.198 3.890 1.00 94.00 91 PHE A CA 1
ATOM 712 C C . PHE A 1 91 ? 3.246 4.785 5.078 1.00 94.00 91 PHE A C 1
ATOM 714 O O . PHE A 1 91 ? 3.860 5.219 6.053 1.00 94.00 91 PHE A O 1
ATOM 721 N N . LYS A 1 92 ? 1.916 4.860 4.981 1.00 92.56 92 LYS A N 1
ATOM 722 C CA . LYS A 1 92 ? 1.057 5.513 5.977 1.00 92.56 92 LYS A CA 1
ATOM 723 C C . LYS A 1 92 ? -0.188 4.684 6.259 1.00 92.56 92 LYS A C 1
ATOM 725 O O . LYS A 1 92 ? -0.806 4.161 5.337 1.00 92.56 92 LYS A O 1
ATOM 730 N N . GLU A 1 93 ? -0.589 4.610 7.526 1.00 91.88 93 GLU A N 1
ATOM 731 C CA . GLU A 1 93 ? -1.900 4.070 7.900 1.00 91.88 93 GLU A CA 1
ATOM 732 C C . GLU A 1 93 ? -2.997 5.059 7.490 1.00 91.88 93 GLU A C 1
ATOM 734 O O . GLU A 1 93 ? -2.964 6.235 7.858 1.00 91.88 93 GLU A O 1
ATOM 739 N N . VAL A 1 94 ? -3.989 4.576 6.746 1.00 88.44 94 VAL A N 1
ATOM 740 C CA . VAL A 1 94 ? -5.192 5.339 6.419 1.00 88.44 94 VAL A CA 1
ATOM 741 C C . VAL A 1 94 ? -6.155 5.197 7.582 1.00 88.44 94 VAL A C 1
ATOM 743 O O . VAL A 1 94 ? -6.743 4.135 7.804 1.00 88.44 94 VAL A O 1
ATOM 746 N N . LYS A 1 95 ? -6.364 6.288 8.319 1.00 83.19 95 LYS A N 1
ATOM 747 C CA . LYS A 1 95 ? -7.371 6.300 9.379 1.00 83.19 95 LYS A CA 1
ATOM 748 C C . LYS A 1 95 ? -8.744 6.060 8.757 1.00 83.19 95 LYS A C 1
ATOM 750 O O . LYS A 1 95 ? -9.126 6.718 7.787 1.00 83.19 95 LYS A O 1
ATOM 755 N N . SER A 1 96 ? -9.524 5.161 9.353 1.00 66.81 96 SER A N 1
ATOM 756 C CA . SER A 1 96 ? -10.884 4.843 8.891 1.00 66.81 96 SER A CA 1
ATOM 757 C C . SER A 1 96 ? -11.761 6.094 8.737 1.00 66.81 96 SER A C 1
ATOM 759 O O . SER A 1 96 ? -12.565 6.182 7.809 1.00 66.81 96 SER A O 1
ATOM 761 N N . THR A 1 97 ? -11.563 7.100 9.591 1.00 66.81 97 THR A N 1
ATOM 762 C CA . THR A 1 97 ? -12.251 8.395 9.521 1.00 66.81 97 THR A CA 1
ATOM 763 C C . THR A 1 97 ? -11.913 9.183 8.254 1.00 66.81 97 THR A C 1
ATOM 765 O O . THR A 1 97 ? -12.812 9.746 7.639 1.00 66.81 97 THR A O 1
ATOM 768 N N . GLU A 1 98 ? -10.655 9.197 7.812 1.00 68.12 98 GLU A N 1
ATOM 769 C CA . GLU A 1 98 ? -10.236 9.930 6.608 1.00 68.12 98 GLU A CA 1
ATOM 770 C C . GLU A 1 98 ? -10.797 9.290 5.339 1.00 68.12 98 GLU A C 1
ATOM 772 O O . GLU A 1 98 ? -11.285 9.990 4.450 1.00 68.12 98 GLU A O 1
ATOM 777 N N . PHE A 1 99 ? -10.817 7.956 5.288 1.00 65.25 99 PHE A N 1
ATOM 778 C CA . PHE A 1 99 ? -11.483 7.228 4.210 1.00 65.25 99 PHE A CA 1
ATOM 779 C C . PHE A 1 99 ? -12.985 7.548 4.163 1.00 65.25 99 PHE A C 1
ATOM 781 O O . PHE A 1 99 ? -13.527 7.833 3.092 1.00 65.25 99 PHE A O 1
ATOM 788 N N . ARG A 1 100 ? -13.656 7.581 5.327 1.00 60.81 100 ARG A N 1
ATOM 789 C CA . ARG A 1 100 ? -15.071 7.977 5.423 1.00 60.81 100 ARG A CA 1
ATOM 790 C C . ARG A 1 100 ? -15.300 9.412 4.948 1.00 60.81 100 ARG A C 1
ATOM 792 O O . ARG A 1 100 ? -16.239 9.633 4.195 1.00 60.81 100 ARG A O 1
ATOM 799 N N . ILE A 1 101 ? -14.453 10.369 5.333 1.00 65.19 101 ILE A N 1
ATOM 800 C CA . ILE A 1 101 ? -14.591 11.779 4.929 1.00 65.19 101 ILE A CA 1
ATOM 801 C C . ILE A 1 101 ? -14.382 11.951 3.421 1.00 65.19 101 ILE A C 1
ATOM 803 O O . ILE A 1 101 ? -15.193 12.615 2.778 1.00 65.19 101 ILE A O 1
ATOM 807 N N . LYS A 1 102 ? -13.354 11.321 2.828 1.00 64.56 102 LYS A N 1
ATOM 808 C CA . LYS A 1 102 ? -13.145 11.351 1.367 1.00 64.56 102 LYS A CA 1
ATOM 809 C C . LYS A 1 102 ? -14.383 10.835 0.620 1.00 64.56 102 LYS A C 1
ATOM 811 O O . LYS A 1 102 ? -14.794 11.436 -0.369 1.00 64.56 102 LYS A O 1
ATOM 816 N N . ASN A 1 103 ? -14.999 9.765 1.123 1.00 62.00 103 ASN A N 1
ATOM 817 C CA . ASN A 1 103 ? -16.197 9.175 0.528 1.00 62.00 103 ASN A CA 1
ATOM 818 C C . ASN A 1 103 ? -17.447 10.067 0.712 1.00 62.00 103 ASN A C 1
ATOM 820 O O . ASN A 1 103 ? -18.193 10.296 -0.237 1.00 62.00 103 ASN A O 1
ATOM 824 N N . ILE A 1 104 ? -17.631 10.670 1.895 1.00 73.56 104 ILE A N 1
ATOM 825 C CA . ILE A 1 104 ? -18.733 11.613 2.165 1.00 73.56 104 ILE A CA 1
ATOM 826 C C . ILE A 1 104 ? -18.620 12.870 1.296 1.00 73.56 104 ILE A C 1
ATOM 828 O O . ILE A 1 104 ? -19.622 13.287 0.725 1.00 73.56 104 ILE A O 1
ATOM 832 N N . ASN A 1 105 ? -17.430 13.459 1.144 1.00 75.50 105 ASN A N 1
ATOM 833 C CA . ASN A 1 105 ? -17.240 14.648 0.303 1.00 75.50 105 ASN A CA 1
ATOM 834 C C . ASN A 1 105 ? -17.611 14.378 -1.158 1.00 75.50 105 ASN A C 1
ATOM 836 O O . ASN A 1 105 ? -18.214 15.233 -1.802 1.00 75.50 105 ASN A O 1
ATOM 840 N N . LEU A 1 106 ? -17.301 13.182 -1.663 1.00 71.75 106 LEU A N 1
ATOM 841 C CA . LEU A 1 106 ? -17.694 12.772 -3.007 1.00 71.75 106 LEU A CA 1
ATOM 842 C C . LEU A 1 106 ? -19.218 12.617 -3.126 1.00 71.75 106 LEU A C 1
ATOM 844 O O . LEU A 1 106 ? -19.805 13.101 -4.090 1.00 71.75 106 LEU A O 1
ATOM 848 N N . PHE A 1 107 ? -19.870 12.014 -2.128 1.00 75.38 107 PHE A N 1
ATOM 849 C CA . PHE A 1 107 ? -21.330 11.888 -2.097 1.00 75.38 107 PHE A CA 1
ATOM 850 C C . PHE A 1 107 ? -22.034 13.246 -1.969 1.00 75.38 107 PHE A C 1
ATOM 852 O O . PHE A 1 107 ? -23.027 13.481 -2.648 1.00 75.38 107 PHE A O 1
ATOM 859 N N . LEU A 1 108 ? -21.508 14.166 -1.157 1.00 80.12 108 LEU A N 1
ATOM 860 C CA . LEU A 1 108 ? -22.042 15.523 -1.015 1.00 80.12 108 LEU A CA 1
ATOM 861 C C . LEU A 1 108 ? -21.857 16.349 -2.293 1.00 80.12 108 LEU A C 1
ATOM 863 O O . LEU A 1 108 ? -22.782 17.056 -2.680 1.00 80.12 108 LEU A O 1
ATOM 867 N N . LEU A 1 109 ? -20.715 16.233 -2.981 1.00 78.38 109 LEU A N 1
ATOM 868 C CA . LEU A 1 109 ? -20.495 16.863 -4.290 1.00 78.38 109 LEU A CA 1
ATOM 869 C C . LEU A 1 109 ? -21.462 16.326 -5.347 1.00 78.38 109 LEU A C 1
ATOM 871 O O . LEU A 1 109 ? -22.045 17.109 -6.092 1.00 78.38 109 LEU A O 1
ATOM 875 N N . LEU A 1 110 ? -21.675 15.008 -5.385 1.00 79.62 110 LEU A N 1
ATOM 876 C CA . LEU A 1 110 ? -22.648 14.385 -6.283 1.00 79.62 110 LEU A CA 1
ATOM 877 C C . LEU A 1 110 ? -24.084 14.778 -5.925 1.00 79.62 110 LEU A C 1
ATOM 879 O O . LEU A 1 110 ? -24.867 15.065 -6.823 1.00 79.62 110 LEU A O 1
ATOM 883 N N . PHE A 1 111 ? -24.426 14.857 -4.637 1.00 83.44 111 PHE A N 1
ATOM 884 C CA . PHE A 1 111 ? -25.732 15.319 -4.171 1.00 83.44 111 PHE A CA 1
ATOM 885 C C . PHE A 1 111 ? -25.972 16.783 -4.545 1.00 83.44 111 PHE A C 1
ATOM 887 O O . PHE A 1 111 ? -27.037 17.120 -5.050 1.00 83.44 111 PHE A O 1
ATOM 894 N N . PHE A 1 112 ? -24.969 17.644 -4.374 1.00 86.12 112 PHE A N 1
ATOM 895 C CA . PHE A 1 112 ? -25.048 19.047 -4.762 1.00 86.12 112 PHE A CA 1
ATOM 896 C C . PHE A 1 112 ? -25.167 19.202 -6.282 1.00 86.12 112 PHE A C 1
ATOM 898 O O . PHE A 1 112 ? -26.026 19.938 -6.758 1.00 86.12 112 PHE A O 1
ATOM 905 N N . TYR A 1 113 ? -24.376 18.454 -7.056 1.00 79.69 113 TYR A N 1
ATOM 906 C CA . TYR A 1 113 ? -24.462 18.436 -8.517 1.00 79.69 113 TYR A CA 1
ATOM 907 C C . TYR A 1 113 ? -25.825 17.925 -9.004 1.00 79.69 113 TYR A C 1
ATOM 909 O O . TYR A 1 113 ? -26.434 18.527 -9.884 1.00 79.69 113 TYR A O 1
ATOM 917 N N . PHE A 1 114 ? -26.354 16.869 -8.385 1.00 87.38 114 PHE A N 1
ATOM 918 C CA . PHE A 1 114 ? -27.682 16.330 -8.675 1.00 87.38 114 PHE A CA 1
ATOM 919 C C . PHE A 1 114 ? -28.797 17.316 -8.305 1.00 87.38 114 PHE A C 1
ATOM 921 O O . PHE A 1 114 ? -29.755 17.476 -9.054 1.00 87.38 114 PHE A O 1
ATOM 928 N N . PHE A 1 115 ? -28.659 18.041 -7.195 1.00 86.75 115 PHE A N 1
ATOM 929 C CA . PHE A 1 115 ? -29.617 19.061 -6.777 1.00 86.75 115 PHE A CA 1
ATOM 930 C C . PHE A 1 115 ? -29.615 20.272 -7.722 1.00 86.75 115 PHE A C 1
ATOM 932 O O . PHE A 1 115 ? -30.675 20.722 -8.158 1.00 86.75 115 PHE A O 1
ATOM 939 N N . VAL A 1 116 ? -28.432 20.749 -8.123 1.00 85.75 116 VAL A N 1
ATOM 940 C CA . VAL A 1 116 ? -28.274 21.801 -9.142 1.00 85.75 116 VAL A CA 1
ATOM 941 C C . VAL A 1 116 ? -28.843 21.345 -10.489 1.00 85.75 116 VAL A C 1
ATOM 943 O O . VAL A 1 116 ? -29.537 22.116 -11.155 1.00 85.75 116 VAL A O 1
ATOM 946 N N . PHE A 1 117 ? -28.626 20.086 -10.871 1.00 86.38 117 PHE A N 1
ATOM 947 C CA . PHE A 1 117 ? -29.202 19.480 -12.071 1.00 86.38 117 PHE A CA 1
ATOM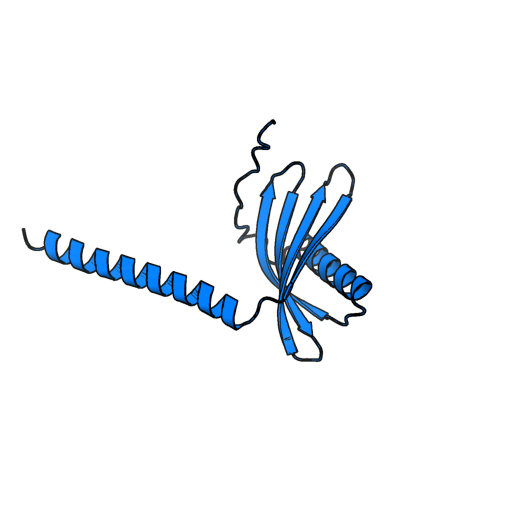 948 C C . PHE A 1 117 ? -30.737 19.411 -12.012 1.00 86.38 117 PHE A C 1
ATOM 950 O O . PHE A 1 117 ? -31.404 19.767 -12.979 1.00 86.38 117 PHE A O 1
ATOM 957 N N . ILE A 1 118 ? -31.324 19.034 -10.870 1.00 85.00 118 ILE A N 1
ATOM 958 C CA . ILE A 1 118 ? -32.784 19.024 -10.682 1.00 85.00 118 ILE A CA 1
ATOM 959 C C . ILE A 1 118 ? -33.360 20.435 -10.820 1.00 85.00 118 ILE A C 1
ATOM 961 O O . ILE A 1 118 ? -34.360 20.619 -11.513 1.00 85.00 118 ILE A O 1
ATOM 965 N N . ILE A 1 119 ? -32.741 21.435 -10.186 1.00 81.94 119 ILE A N 1
ATOM 966 C CA . ILE A 1 119 ? -33.208 22.829 -10.239 1.00 81.94 119 ILE A CA 1
ATOM 967 C C . ILE A 1 119 ? -33.145 23.367 -11.671 1.00 81.94 119 ILE A C 1
ATOM 969 O O . ILE A 1 119 ? -34.119 23.938 -12.164 1.00 81.94 119 ILE A O 1
ATOM 973 N N . THR A 1 120 ? -32.022 23.158 -12.355 1.00 79.50 120 THR A N 1
ATOM 974 C CA . THR A 1 120 ? -31.831 23.626 -13.735 1.00 79.50 120 THR A CA 1
ATOM 975 C C . THR A 1 120 ? -32.760 22.908 -14.718 1.00 79.50 120 THR A C 1
ATOM 977 O O . THR A 1 120 ? -33.394 23.567 -15.540 1.00 79.50 120 THR A O 1
ATOM 980 N N . TRP A 1 121 ? -32.948 21.590 -14.592 1.00 67.19 121 TRP A N 1
ATOM 981 C CA . TRP A 1 121 ? -33.900 20.831 -15.417 1.00 67.19 121 TRP A CA 1
ATOM 982 C C . TRP A 1 121 ? -35.359 21.228 -15.153 1.00 67.19 121 TRP A C 1
ATOM 984 O O . TRP A 1 121 ? -36.168 21.291 -16.079 1.00 67.19 121 TRP A O 1
ATOM 994 N N . SER A 1 122 ? -35.707 21.508 -13.894 1.00 75.81 122 SER A N 1
ATOM 995 C CA . SER A 1 122 ? -37.040 21.985 -13.500 1.00 75.81 122 SER A CA 1
ATOM 996 C C . SER A 1 122 ? -37.375 23.334 -14.146 1.00 75.81 122 SER A C 1
ATOM 998 O O . SER A 1 122 ? -38.514 23.562 -14.552 1.00 75.81 122 SER A O 1
ATOM 1000 N N . PHE A 1 123 ? -36.373 24.203 -14.313 1.00 65.25 123 PHE A N 1
ATOM 1001 C CA . PHE A 1 123 ? -36.528 25.485 -14.997 1.00 65.25 123 PHE A CA 1
ATOM 1002 C C . PHE A 1 123 ? -36.635 25.331 -16.524 1.00 65.25 123 PHE A C 1
ATOM 1004 O O . PHE A 1 123 ? -37.488 25.960 -17.142 1.00 65.25 123 PHE A O 1
ATOM 1011 N N . LEU A 1 124 ? -35.843 24.437 -17.128 1.00 65.00 124 LEU A N 1
ATOM 1012 C CA . LEU A 1 124 ? -35.842 24.195 -18.578 1.00 65.00 124 LEU A CA 1
ATOM 1013 C C . LEU A 1 124 ? -37.132 23.527 -19.091 1.00 65.00 124 LEU A C 1
ATOM 1015 O O . LEU A 1 124 ? -37.484 23.671 -20.254 1.00 65.00 124 LEU A O 1
ATOM 1019 N N . ARG A 1 125 ? -37.856 22.794 -18.235 1.00 59.75 125 ARG A N 1
ATOM 1020 C CA . ARG A 1 125 ? -39.111 22.110 -18.602 1.00 59.75 125 ARG A CA 1
ATOM 1021 C C . ARG A 1 125 ? -40.352 23.020 -18.522 1.00 59.75 125 ARG A C 1
ATOM 1023 O O . ARG A 1 125 ? -41.460 22.547 -18.754 1.00 59.75 125 ARG A O 1
ATOM 1030 N N . LYS A 1 126 ? -40.182 24.287 -18.126 1.00 60.19 126 LYS A N 1
ATOM 1031 C CA . LYS A 1 126 ? -41.267 25.262 -17.907 1.00 60.19 126 LYS A CA 1
ATOM 1032 C C . LYS A 1 126 ? -41.415 26.317 -19.015 1.00 60.19 126 LYS A C 1
ATOM 1034 O O . LYS A 1 126 ? -42.224 27.228 -18.856 1.00 60.19 126 LYS A O 1
ATOM 1039 N N . THR A 1 127 ? -40.677 26.177 -20.111 1.00 55.53 127 THR A N 1
ATOM 1040 C CA . THR A 1 127 ? -40.862 26.904 -21.380 1.00 55.53 127 THR A CA 1
ATOM 1041 C C . THR A 1 127 ? -41.304 25.931 -22.454 1.00 55.53 127 THR A C 1
ATOM 1043 O O . THR A 1 127 ? -42.228 26.280 -23.213 1.00 55.53 127 THR A O 1
#

Foldseek 3Di:
DDDQPKADKAWDPPCFQPPVLVVQLVVQVVVVCVVPVFDKAFDGWPTWIWIHGCFIWIWTWTWTDGPNDTWTKTWIWTDHPVVRDIDTPDIGTDDPVNVVVVVVVVVVVVVVVVVVVCVVVVVVVPD

pLDDT: mean 82.52, std 13.18, range [42.44, 95.12]

Secondary structure (DSSP, 8-state):
-----PPPPEE-TT-TT-HHHHHHHHHHHHHHHHHHT---EEEEEEEEEEEEESEEEEEEEEEEEETTEEEEEEEEEEEEGGGTEEEEEEEEEE-HHHHHHHHHHHHHHHHHHHHHHHHHHHHHTT-

Radius of gyration: 19.53 Å; chains: 1; bounding box: 59×37×37 Å